Protein AF-A0AAJ5SS88-F1 (afdb_monomer_lite)

Foldseek 3Di:
DFDWDWDWDWDDPQTKIKIKTKDDLDDPPGMDMDIDIDRVCVQVVDPDNPVVVVVVVVVRCVVVCVVNDPPDDPPDPPPDDPDDDDDDD

Structure (mmCIF, N/CA/C/O backbone):
data_AF-A0AAJ5SS88-F1
#
_entry.id   AF-A0AAJ5SS88-F1
#
loop_
_atom_site.group_PDB
_atom_site.id
_atom_site.type_symbol
_atom_site.label_atom_id
_atom_site.label_alt_id
_atom_site.label_comp_id
_atom_site.label_asym_id
_atom_site.label_entity_id
_atom_site.label_seq_id
_atom_site.pdbx_PDB_ins_code
_atom_site.Cartn_x
_atom_site.Cartn_y
_atom_site.Cartn_z
_atom_site.occupancy
_atom_site.B_iso_or_equiv
_atom_site.auth_seq_id
_atom_site.auth_comp_id
_atom_site.auth_asym_id
_atom_site.auth_atom_id
_atom_site.pdbx_PDB_model_num
ATOM 1 N N . MET A 1 1 ? -17.275 4.014 9.388 1.00 49.03 1 MET A N 1
ATOM 2 C CA . MET A 1 1 ? -16.165 3.188 8.874 1.00 49.03 1 MET A CA 1
ATOM 3 C C . MET A 1 1 ? -15.262 4.098 8.056 1.00 49.03 1 MET A C 1
ATOM 5 O O . MET A 1 1 ? -15.714 4.632 7.047 1.00 49.03 1 MET A O 1
ATOM 9 N N . ASN A 1 2 ? -14.063 4.392 8.560 1.00 59.84 2 ASN A N 1
ATOM 10 C CA . ASN A 1 2 ? -13.134 5.313 7.906 1.00 59.84 2 ASN A CA 1
ATOM 11 C C . ASN A 1 2 ? -12.535 4.647 6.661 1.00 59.84 2 ASN A C 1
ATOM 13 O O . ASN A 1 2 ? -12.273 3.445 6.662 1.00 59.84 2 ASN A O 1
ATOM 17 N N . LYS A 1 3 ? -12.378 5.410 5.576 1.00 69.56 3 LYS A N 1
ATOM 18 C CA . LYS A 1 3 ? -11.768 4.907 4.338 1.00 69.56 3 LYS A CA 1
ATOM 19 C C . LYS A 1 3 ? -10.242 4.861 4.502 1.00 69.56 3 LYS A C 1
ATOM 21 O O . LYS A 1 3 ? -9.709 5.763 5.146 1.00 69.56 3 LYS A O 1
ATOM 26 N N . PRO A 1 4 ? -9.548 3.871 3.911 1.00 65.38 4 PRO A N 1
ATOM 27 C CA . PRO A 1 4 ? -8.091 3.844 3.916 1.00 65.38 4 PRO A CA 1
ATOM 28 C C . PRO A 1 4 ? -7.519 5.067 3.201 1.00 65.38 4 PRO A C 1
ATOM 30 O O . PRO A 1 4 ? -7.999 5.450 2.129 1.00 65.38 4 PRO A O 1
ATOM 33 N N . VAL A 1 5 ? -6.495 5.664 3.809 1.00 77.81 5 VAL A N 1
ATOM 34 C CA . VAL A 1 5 ? -5.734 6.779 3.238 1.00 77.81 5 VAL A CA 1
ATOM 35 C C . VAL A 1 5 ? -4.375 6.258 2.785 1.00 77.81 5 VAL A C 1
ATOM 37 O O . VAL A 1 5 ? -3.726 5.498 3.505 1.00 77.81 5 VAL A O 1
ATOM 40 N N . TRP A 1 6 ? -3.974 6.646 1.573 1.00 71.56 6 TRP A N 1
ATOM 41 C CA . TRP A 1 6 ? -2.734 6.209 0.940 1.00 71.56 6 TRP A CA 1
ATOM 42 C C . TRP A 1 6 ? -1.700 7.326 0.948 1.00 71.56 6 TRP A C 1
ATOM 44 O O . TRP A 1 6 ? -2.005 8.455 0.562 1.00 71.56 6 TRP A O 1
ATOM 54 N N . PHE A 1 7 ? -0.471 6.984 1.324 1.00 73.00 7 PHE A N 1
ATOM 55 C CA . PHE A 1 7 ? 0.670 7.894 1.303 1.00 73.00 7 PHE A CA 1
ATOM 56 C C . PHE A 1 7 ? 1.832 7.255 0.539 1.00 73.00 7 PHE A C 1
ATOM 58 O O . PHE A 1 7 ? 2.123 6.072 0.721 1.00 73.00 7 PHE A O 1
ATOM 65 N N . CYS A 1 8 ? 2.495 8.043 -0.309 1.00 68.56 8 CYS A N 1
ATOM 66 C CA . CYS A 1 8 ? 3.714 7.655 -1.014 1.00 68.56 8 CYS A CA 1
ATOM 67 C C . CYS A 1 8 ? 4.802 8.678 -0.689 1.00 68.56 8 CYS A C 1
ATOM 69 O O . CYS A 1 8 ? 4.618 9.866 -0.961 1.00 68.56 8 CYS A O 1
ATOM 71 N N . GLN A 1 9 ? 5.910 8.233 -0.096 1.00 65.38 9 GLN A N 1
ATOM 72 C CA . GLN A 1 9 ? 7.018 9.112 0.279 1.00 65.38 9 GLN A CA 1
ATOM 73 C C . GLN A 1 9 ? 8.368 8.434 0.023 1.00 65.38 9 GLN A C 1
ATOM 75 O O . GLN A 1 9 ? 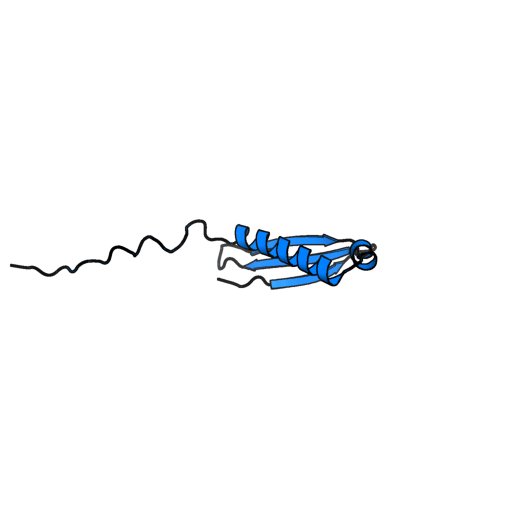8.522 7.233 0.245 1.00 65.38 9 GLN A O 1
ATOM 80 N N . GLU A 1 10 ? 9.336 9.222 -0.440 1.00 61.06 10 GLU A N 1
ATOM 81 C CA . GLU A 1 10 ? 10.734 8.826 -0.613 1.00 61.06 10 GLU A CA 1
ATOM 82 C C . GLU A 1 10 ? 11.528 9.154 0.664 1.00 61.06 10 GLU A C 1
ATOM 84 O O . GLU A 1 10 ? 11.388 10.251 1.214 1.00 61.06 10 GLU A O 1
ATOM 89 N N . PHE A 1 11 ? 12.343 8.217 1.158 1.00 61.31 11 PHE A N 1
ATOM 90 C CA . PHE A 1 11 ? 13.194 8.429 2.338 1.00 61.31 11 PHE A CA 1
ATOM 91 C C . PHE A 1 11 ? 14.532 7.671 2.231 1.00 61.31 11 PHE A C 1
ATOM 93 O O . PHE A 1 11 ? 14.561 6.495 1.866 1.00 61.31 11 PHE A O 1
ATOM 100 N N . GLY A 1 12 ? 15.631 8.321 2.644 1.00 53.75 12 GLY A N 1
ATOM 101 C CA . GLY A 1 12 ? 16.961 7.710 2.830 1.00 53.75 12 GLY A CA 1
ATOM 102 C C . GLY A 1 12 ? 17.985 7.972 1.713 1.00 53.75 12 GLY A C 1
ATOM 103 O O . GLY A 1 12 ? 17.643 8.446 0.637 1.00 53.75 12 GLY A O 1
ATOM 104 N N . THR A 1 13 ? 19.260 7.666 1.992 1.00 56.06 13 THR A N 1
ATOM 105 C CA . THR A 1 13 ? 20.426 7.916 1.113 1.00 56.06 13 THR A CA 1
ATOM 106 C C . THR A 1 13 ? 20.477 7.015 -0.128 1.00 56.06 13 THR A C 1
ATOM 108 O O . THR A 1 13 ? 21.118 7.389 -1.104 1.00 56.06 13 THR A O 1
ATOM 111 N N . ASP A 1 14 ? 19.773 5.878 -0.093 1.00 63.31 14 ASP A N 1
ATOM 112 C CA . ASP A 1 14 ? 19.634 4.924 -1.208 1.00 63.31 14 ASP A CA 1
ATOM 113 C C . ASP A 1 14 ? 18.281 5.060 -1.943 1.00 63.31 14 ASP A C 1
ATOM 115 O O . ASP A 1 14 ? 18.003 4.308 -2.871 1.00 63.31 14 ASP A O 1
ATOM 119 N N . GLY A 1 15 ? 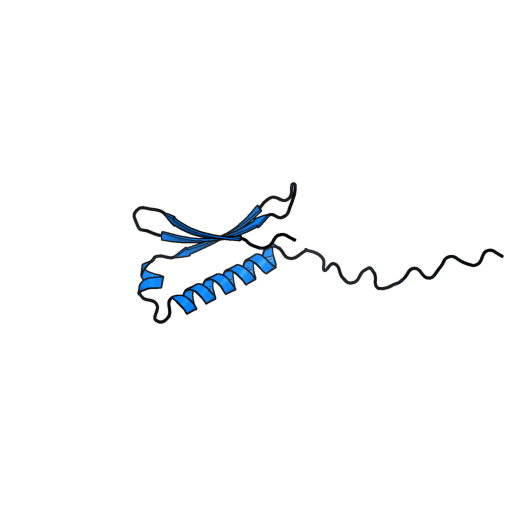17.440 6.024 -1.533 1.00 67.31 15 GLY A N 1
ATOM 120 C CA . GLY A 1 15 ? 16.167 6.363 -2.174 1.00 67.31 15 GLY A CA 1
ATOM 121 C C . GLY A 1 15 ? 15.147 5.228 -2.157 1.00 67.31 15 GLY A C 1
ATOM 122 O O . GLY A 1 15 ? 14.843 4.684 -3.198 1.00 67.31 15 GLY A O 1
ATOM 123 N N . MET A 1 16 ? 14.584 4.845 -1.008 1.00 77.75 16 MET A N 1
ATOM 124 C CA . MET A 1 16 ? 13.510 3.837 -0.984 1.00 77.75 16 MET A CA 1
ATOM 125 C C . MET A 1 16 ? 12.146 4.485 -1.223 1.00 77.75 16 MET A C 1
ATOM 127 O O . MET A 1 16 ? 11.844 5.537 -0.652 1.00 77.75 16 MET A O 1
ATOM 131 N N . VAL A 1 17 ? 11.292 3.820 -2.003 1.00 83.12 17 VAL A N 1
ATOM 132 C CA . VAL A 1 17 ? 9.885 4.202 -2.158 1.00 83.12 17 VAL A CA 1
ATOM 133 C C . VAL A 1 17 ? 9.058 3.436 -1.131 1.00 83.12 17 VAL A C 1
ATOM 135 O O . VAL A 1 17 ? 9.103 2.205 -1.057 1.00 83.12 17 VAL A O 1
ATOM 138 N N . VAL A 1 18 ? 8.294 4.175 -0.325 1.00 87.31 18 VAL A N 1
ATOM 139 C CA . VAL A 1 18 ? 7.384 3.605 0.671 1.00 87.31 18 VAL A CA 1
ATOM 140 C C . VAL A 1 18 ? 5.949 3.886 0.269 1.00 87.31 18 VAL A C 1
ATOM 142 O O . VAL A 1 18 ? 5.568 5.041 0.078 1.00 87.31 18 VAL A O 1
ATOM 145 N N . ILE A 1 19 ? 5.146 2.828 0.191 1.00 89.19 19 ILE A N 1
ATOM 146 C CA . ILE A 1 19 ? 3.696 2.905 0.021 1.00 89.19 19 ILE A CA 1
ATOM 147 C C . ILE A 1 19 ? 3.063 2.519 1.353 1.00 89.19 19 ILE A C 1
ATOM 149 O O . ILE A 1 19 ? 3.284 1.414 1.852 1.00 89.19 19 ILE A O 1
ATOM 153 N N . ASN A 1 20 ? 2.276 3.428 1.921 1.00 90.88 20 ASN A N 1
ATOM 154 C CA . ASN A 1 20 ? 1.588 3.241 3.193 1.00 90.88 20 ASN A CA 1
ATOM 155 C C . ASN A 1 20 ? 0.073 3.291 3.019 1.00 90.88 20 ASN A C 1
ATOM 157 O O . ASN A 1 20 ? -0.445 4.162 2.319 1.00 90.88 20 ASN A O 1
ATOM 161 N N . ALA A 1 21 ? -0.618 2.378 3.701 1.00 90.19 21 ALA A N 1
ATOM 162 C CA . ALA A 1 21 ? -2.067 2.379 3.850 1.00 90.19 21 ALA A CA 1
ATOM 163 C C . ALA A 1 21 ? -2.429 2.379 5.335 1.00 90.19 21 ALA A C 1
ATOM 165 O O . ALA A 1 21 ? -2.031 1.470 6.062 1.00 90.19 21 ALA A O 1
ATOM 166 N N . GLU A 1 22 ? -3.208 3.368 5.768 1.00 90.94 22 GLU A N 1
ATOM 167 C CA . GLU A 1 22 ? -3.610 3.528 7.169 1.00 90.94 22 GLU A CA 1
ATOM 168 C C . GLU A 1 22 ? -5.129 3.658 7.306 1.00 90.94 22 GLU A C 1
ATOM 170 O O . GLU A 1 22 ? -5.803 4.256 6.459 1.00 90.94 22 GLU A O 1
ATOM 175 N N . VAL A 1 23 ? -5.672 3.088 8.385 1.00 87.19 23 VAL A N 1
ATOM 176 C CA . VAL A 1 23 ? -7.079 3.216 8.781 1.00 87.19 23 VAL A CA 1
ATOM 177 C C . VAL A 1 23 ? -7.157 3.528 10.271 1.00 87.19 23 VAL A C 1
ATOM 179 O O . VAL A 1 23 ? -6.690 2.757 11.109 1.00 87.19 23 VAL A O 1
ATOM 182 N N . ASP A 1 24 ? -7.798 4.650 10.592 1.00 87.06 24 ASP A N 1
ATOM 183 C CA . ASP A 1 24 ? -8.211 4.984 11.954 1.00 87.06 24 ASP A CA 1
ATOM 184 C C . ASP A 1 24 ? -9.455 4.163 12.325 1.00 87.06 24 ASP A C 1
ATOM 186 O O . ASP A 1 24 ? -10.499 4.265 11.666 1.00 87.06 24 ASP A O 1
ATOM 190 N N . LEU A 1 25 ? -9.340 3.345 13.373 1.00 82.56 25 LEU A N 1
ATOM 191 C CA . LEU A 1 25 ? -10.417 2.483 13.862 1.00 82.56 25 LEU A CA 1
ATOM 192 C C . LEU A 1 25 ? -11.422 3.221 14.761 1.00 82.56 25 LEU A C 1
ATOM 194 O O . LEU A 1 25 ? -12.429 2.639 15.165 1.00 82.56 25 LEU A O 1
ATOM 198 N N . GLY A 1 26 ? -11.187 4.500 15.046 1.00 79.75 26 GLY A N 1
ATOM 199 C CA . GLY A 1 26 ? -12.025 5.334 15.890 1.00 79.75 26 GLY A CA 1
ATOM 200 C C . GLY A 1 26 ? -11.476 5.512 17.312 1.00 79.75 26 GLY A C 1
ATOM 201 O O . GLY A 1 26 ? -10.406 5.005 17.666 1.00 79.75 26 GLY A O 1
ATOM 202 N N . PRO A 1 27 ? -12.205 6.259 18.161 1.00 81.06 27 PRO A N 1
ATOM 203 C CA . PRO A 1 27 ? -11.709 6.699 19.462 1.00 81.06 27 PRO A CA 1
ATOM 204 C C . PRO A 1 27 ? -11.297 5.530 20.365 1.00 81.06 27 PRO A C 1
ATOM 206 O O . PRO A 1 27 ? -12.099 4.647 20.658 1.00 81.06 27 PRO A O 1
ATOM 209 N N . GLY A 1 28 ? -10.043 5.536 20.826 1.00 81.00 28 GLY A N 1
ATOM 210 C CA . GLY A 1 28 ? -9.497 4.523 21.738 1.00 81.00 28 GLY A CA 1
ATOM 211 C C . GLY A 1 28 ? -9.102 3.189 21.089 1.00 81.00 28 GLY A C 1
ATOM 212 O O . GLY A 1 28 ? -8.506 2.360 21.770 1.00 81.00 28 GLY A O 1
ATOM 213 N N . ALA A 1 29 ? -9.382 2.991 19.796 1.00 79.06 29 ALA A N 1
ATOM 214 C CA . ALA A 1 29 ? -9.054 1.763 19.065 1.00 79.06 29 ALA A CA 1
ATOM 215 C C . ALA A 1 29 ? -7.704 1.832 18.322 1.00 79.06 29 ALA A C 1
ATOM 217 O O . ALA A 1 29 ? -7.137 0.799 17.971 1.00 79.06 29 ALA A O 1
ATOM 218 N N . GLY A 1 30 ? -7.166 3.040 18.129 1.00 84.56 30 GLY A N 1
ATOM 219 C CA . GLY A 1 30 ? -5.867 3.264 17.495 1.00 84.56 30 GLY A CA 1
ATOM 220 C C . GLY A 1 30 ? -5.908 3.223 15.965 1.00 84.56 30 GLY A C 1
ATOM 221 O O . GLY A 1 30 ? -6.970 3.236 15.343 1.00 84.56 30 GLY A O 1
ATOM 222 N N . VAL A 1 31 ? -4.719 3.200 15.364 1.00 86.75 31 VAL A N 1
ATOM 223 C CA . VAL A 1 31 ? -4.518 3.200 13.909 1.00 86.75 31 VAL A CA 1
ATOM 224 C C . VAL A 1 31 ? -3.916 1.865 13.489 1.00 86.75 31 VAL A C 1
ATOM 226 O O . VAL A 1 31 ? -2.963 1.388 14.108 1.00 86.75 31 VAL A O 1
ATOM 229 N N . VAL A 1 32 ? -4.455 1.275 12.423 1.00 87.94 32 VAL A N 1
ATOM 230 C CA . VAL A 1 32 ? -3.854 0.118 11.750 1.00 87.94 32 VAL A CA 1
ATOM 231 C C . VAL A 1 32 ? -3.202 0.602 10.466 1.00 87.94 32 VAL A C 1
ATOM 233 O O . VAL A 1 32 ? -3.851 1.255 9.651 1.00 87.94 32 VAL A O 1
ATOM 236 N N . GLY A 1 33 ? -1.926 0.268 10.293 1.00 89.56 33 GLY A N 1
ATOM 237 C CA . GLY A 1 33 ? -1.140 0.616 9.116 1.00 89.56 33 GLY A CA 1
ATOM 238 C C . GLY A 1 33 ? -0.509 -0.611 8.466 1.00 89.56 33 GLY A C 1
ATOM 239 O O . GLY A 1 33 ? -0.156 -1.576 9.148 1.00 89.56 33 GLY A O 1
ATOM 240 N N . TYR A 1 34 ? -0.346 -0.564 7.147 1.00 91.06 34 TYR A N 1
ATOM 241 C CA . TYR A 1 34 ? 0.432 -1.533 6.385 1.00 91.06 34 TYR A CA 1
ATOM 242 C C . TYR A 1 34 ? 1.348 -0.819 5.392 1.00 91.06 34 TYR A C 1
ATOM 244 O O . TYR A 1 34 ? 0.897 0.023 4.613 1.00 91.06 34 TYR A O 1
ATOM 252 N N . SER A 1 35 ? 2.628 -1.188 5.418 1.00 91.06 35 SER A N 1
ATOM 253 C CA . SER A 1 35 ? 3.692 -0.551 4.641 1.00 91.06 35 SER A CA 1
ATOM 254 C C . SER A 1 35 ? 4.309 -1.530 3.653 1.00 91.06 35 SER A C 1
ATOM 256 O O . SER A 1 35 ? 4.609 -2.678 3.997 1.00 91.06 35 SER A O 1
ATOM 258 N N . ARG A 1 36 ? 4.567 -1.061 2.434 1.00 91.25 36 ARG A N 1
ATOM 259 C CA . ARG A 1 36 ? 5.407 -1.751 1.452 1.00 91.25 36 ARG A CA 1
ATOM 260 C C . ARG A 1 36 ? 6.580 -0.860 1.087 1.00 91.25 36 ARG A C 1
ATOM 262 O O . ARG A 1 36 ? 6.409 0.322 0.810 1.00 91.25 36 ARG A O 1
ATOM 269 N N . TYR A 1 37 ? 7.755 -1.468 1.095 1.00 89.19 37 TYR A N 1
ATOM 270 C CA . TYR A 1 37 ? 9.011 -0.842 0.723 1.00 89.19 37 TYR A CA 1
ATOM 271 C C . TYR A 1 37 ? 9.462 -1.462 -0.584 1.00 89.19 37 TYR A C 1
ATOM 273 O O . TYR A 1 37 ? 9.417 -2.685 -0.727 1.00 89.19 37 TYR A O 1
ATOM 281 N N . LEU A 1 38 ? 9.880 -0.617 -1.509 1.00 87.06 38 LEU A N 1
ATOM 282 C CA . LEU A 1 38 ? 10.412 -1.025 -2.797 1.00 87.06 38 LEU A CA 1
ATOM 283 C C . LEU A 1 38 ? 11.596 -0.138 -3.161 1.00 87.06 38 LEU A C 1
ATOM 285 O O . LEU A 1 38 ? 11.643 1.050 -2.829 1.00 87.06 38 LEU 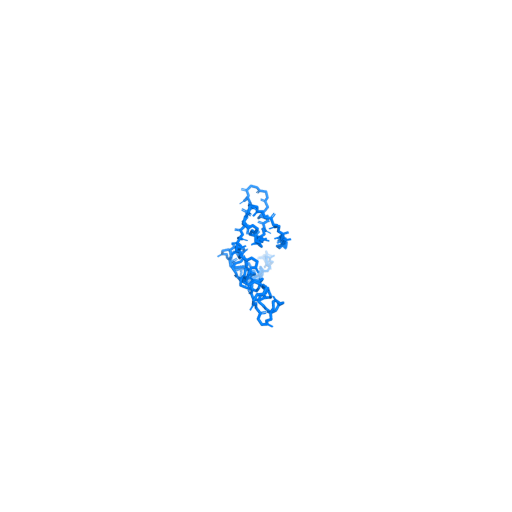A O 1
ATOM 289 N N . HIS A 1 39 ? 12.557 -0.742 -3.839 1.00 86.31 39 HIS A N 1
ATOM 290 C CA . HIS A 1 39 ? 13.681 -0.025 -4.403 1.00 86.31 39 HIS A CA 1
ATOM 291 C C . HIS A 1 39 ? 13.245 0.612 -5.739 1.00 86.31 39 HIS A C 1
ATOM 293 O O . HIS A 1 39 ? 12.582 -0.058 -6.529 1.00 86.31 39 HIS A O 1
ATOM 299 N N . PRO A 1 40 ? 13.628 1.861 -6.068 1.00 82.19 40 PRO A N 1
ATOM 300 C CA . PRO A 1 40 ? 13.251 2.519 -7.323 1.00 82.19 40 PRO A CA 1
ATOM 301 C C . PRO A 1 40 ? 13.601 1.699 -8.562 1.00 82.19 40 PRO A C 1
ATOM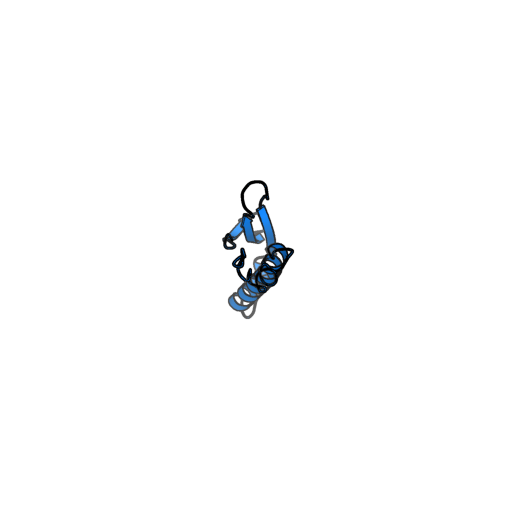 303 O O . PRO A 1 40 ? 12.788 1.579 -9.467 1.00 82.19 40 PRO A O 1
ATOM 306 N N . PHE A 1 41 ? 14.757 1.029 -8.562 1.00 85.38 41 PHE A N 1
ATOM 307 C CA . PHE A 1 41 ? 15.128 0.092 -9.628 1.00 85.38 41 PHE A CA 1
ATOM 308 C C . PHE A 1 41 ? 14.112 -1.024 -9.893 1.00 85.38 41 PHE A C 1
ATOM 310 O O . PHE A 1 41 ? 14.072 -1.528 -11.011 1.00 85.38 41 PHE A O 1
ATOM 317 N N . GLU A 1 42 ? 13.302 -1.435 -8.919 1.00 83.81 42 GLU A N 1
ATOM 318 C CA . GLU A 1 42 ? 12.233 -2.407 -9.169 1.00 83.81 42 GLU A CA 1
ATOM 319 C C . GLU A 1 42 ? 11.134 -1.796 -10.048 1.00 83.81 42 GLU A C 1
ATOM 321 O O . GLU A 1 42 ? 10.573 -2.490 -10.891 1.00 83.81 42 GLU A O 1
ATOM 326 N N . LEU A 1 43 ? 10.863 -0.495 -9.894 1.00 80.38 43 LEU A N 1
ATOM 327 C CA . LEU A 1 43 ? 9.930 0.259 -10.733 1.00 80.38 43 LEU A CA 1
ATOM 328 C C . LEU A 1 43 ? 10.528 0.592 -12.096 1.00 80.38 43 LEU A C 1
ATOM 330 O O . LEU A 1 43 ? 9.880 0.362 -13.112 1.00 80.38 43 LEU A O 1
ATOM 334 N N . ASP A 1 44 ? 11.756 1.107 -12.122 1.00 83.06 44 ASP A N 1
ATOM 335 C CA . ASP A 1 44 ? 12.399 1.574 -13.354 1.00 83.06 44 ASP A CA 1
ATOM 336 C C . ASP A 1 44 ? 12.667 0.428 -14.336 1.00 83.06 44 ASP A C 1
ATOM 338 O O . ASP A 1 44 ? 12.601 0.616 -15.550 1.00 83.06 44 ASP A O 1
ATOM 342 N N . ASN A 1 45 ? 12.946 -0.774 -13.819 1.00 85.00 45 ASN A N 1
ATOM 343 C CA . ASN A 1 45 ? 13.176 -1.965 -14.636 1.00 85.00 45 ASN A CA 1
ATOM 344 C C . ASN A 1 45 ? 11.894 -2.768 -14.918 1.00 85.00 45 ASN A C 1
ATOM 346 O O . ASN A 1 45 ? 11.960 -3.806 -15.584 1.00 85.00 45 ASN A O 1
ATOM 350 N N . ALA A 1 46 ? 10.734 -2.338 -14.414 1.00 86.62 46 ALA A N 1
ATOM 351 C CA . ALA A 1 46 ? 9.479 -3.023 -14.684 1.00 86.62 46 ALA A CA 1
ATOM 352 C C . ALA A 1 46 ? 9.046 -2.804 -16.141 1.00 86.62 46 ALA A C 1
ATOM 354 O O . ALA A 1 46 ? 9.042 -1.688 -16.653 1.00 86.62 46 ALA A O 1
ATOM 355 N N . VAL A 1 47 ? 8.606 -3.882 -16.797 1.00 91.06 47 VAL A N 1
ATOM 356 C CA . VAL A 1 47 ? 8.018 -3.818 -18.150 1.00 91.06 47 VAL A CA 1
ATOM 357 C C . VAL A 1 47 ? 6.727 -2.987 -18.151 1.00 91.06 47 VAL A C 1
ATOM 359 O O . VAL A 1 47 ? 6.425 -2.314 -19.132 1.00 91.06 47 VAL A O 1
ATOM 362 N N . ASP A 1 48 ? 5.989 -3.018 -17.040 1.00 91.69 48 ASP A N 1
ATOM 363 C CA . ASP A 1 48 ? 4.800 -2.202 -16.791 1.00 91.69 48 ASP A CA 1
ATOM 364 C C . ASP A 1 48 ? 4.817 -1.672 -15.341 1.00 91.69 48 ASP A C 1
ATOM 366 O O . ASP A 1 48 ? 4.300 -2.325 -14.425 1.00 91.69 48 ASP A O 1
ATOM 370 N N . PRO A 1 49 ? 5.425 -0.496 -15.102 1.00 86.31 49 PRO A N 1
ATOM 371 C CA . PRO A 1 49 ? 5.509 0.093 -13.766 1.00 86.31 49 PRO A CA 1
ATOM 372 C C . PR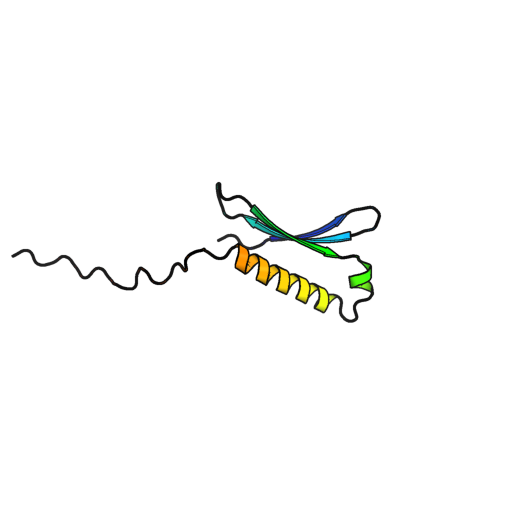O A 1 49 ? 4.134 0.431 -13.177 1.00 86.31 49 PRO A C 1
ATOM 374 O O . PRO A 1 49 ? 3.928 0.297 -11.970 1.00 86.31 49 PRO A O 1
ATOM 377 N N . GLN A 1 50 ? 3.172 0.839 -14.016 1.00 87.25 50 GLN A N 1
ATOM 378 C CA . GLN A 1 50 ? 1.815 1.164 -13.565 1.00 87.25 50 GLN A CA 1
ATOM 379 C C . GLN A 1 50 ? 1.063 -0.097 -13.140 1.00 87.25 50 GLN A C 1
ATOM 381 O O . GLN A 1 50 ? 0.443 -0.108 -12.075 1.00 87.25 50 GLN A O 1
ATOM 386 N N . GLY A 1 51 ? 1.162 -1.172 -13.926 1.00 89.38 51 GLY A N 1
ATOM 387 C CA . GLY A 1 51 ? 0.616 -2.478 -13.568 1.00 89.38 51 GLY A CA 1
ATOM 388 C C . GLY A 1 51 ? 1.225 -3.026 -12.281 1.00 89.38 51 GLY A C 1
ATOM 389 O O . GLY A 1 51 ? 0.493 -3.501 -11.411 1.00 89.38 51 GLY A O 1
ATOM 390 N N . MET A 1 52 ? 2.543 -2.888 -12.099 1.00 89.25 52 MET A N 1
ATOM 391 C CA . MET A 1 52 ? 3.209 -3.311 -10.864 1.00 89.25 52 MET A CA 1
ATOM 392 C C . MET A 1 52 ? 2.716 -2.523 -9.643 1.00 89.25 52 MET A C 1
ATOM 394 O O . MET A 1 52 ? 2.373 -3.125 -8.624 1.00 89.25 52 MET A O 1
ATOM 398 N N . PHE A 1 53 ? 2.600 -1.195 -9.748 1.00 87.81 53 PHE A N 1
ATOM 399 C CA . PHE A 1 53 ? 1.997 -0.377 -8.691 1.00 87.81 53 PHE A CA 1
ATOM 400 C C . PHE A 1 53 ? 0.551 -0.791 -8.400 1.00 87.81 53 PHE A C 1
ATOM 402 O O . PHE A 1 53 ? 0.167 -0.909 -7.236 1.00 87.81 53 PHE A O 1
ATOM 409 N N . GLY A 1 54 ? -0.245 -1.051 -9.440 1.00 90.38 54 GLY A N 1
ATOM 410 C CA . GLY A 1 54 ? -1.627 -1.507 -9.303 1.00 90.38 54 GLY A CA 1
ATOM 411 C C . GLY A 1 54 ? -1.739 -2.825 -8.535 1.00 90.38 54 GLY A C 1
ATOM 412 O O . GLY A 1 54 ? -2.589 -2.949 -7.652 1.00 90.38 54 GLY A O 1
ATOM 413 N N . LEU A 1 55 ? -0.844 -3.779 -8.806 1.00 92.06 55 LEU A N 1
ATOM 414 C CA . LEU A 1 55 ? -0.766 -5.041 -8.066 1.00 92.06 55 LEU A CA 1
ATOM 415 C C . LEU A 1 55 ? -0.403 -4.817 -6.596 1.00 92.06 55 LEU A C 1
ATOM 417 O O . LEU A 1 55 ? -1.069 -5.361 -5.719 1.00 92.06 55 LEU A O 1
ATOM 421 N N . ILE A 1 56 ? 0.584 -3.961 -6.314 1.00 91.56 56 ILE A N 1
ATOM 422 C CA . ILE A 1 56 ? 0.976 -3.639 -4.935 1.00 91.56 56 ILE A CA 1
ATOM 423 C C . ILE A 1 56 ? -0.200 -3.019 -4.170 1.00 91.56 56 ILE A C 1
ATOM 425 O O . ILE A 1 56 ? -0.508 -3.450 -3.059 1.00 91.56 56 ILE A O 1
ATOM 429 N N . ILE A 1 57 ? -0.900 -2.053 -4.770 1.00 90.88 57 ILE A N 1
ATOM 430 C CA . ILE A 1 57 ? -2.072 -1.411 -4.160 1.00 90.88 57 ILE A CA 1
ATOM 431 C C . ILE A 1 57 ? -3.204 -2.424 -3.954 1.00 90.88 57 ILE A C 1
ATOM 433 O O . ILE A 1 57 ? -3.849 -2.409 -2.905 1.00 90.88 57 ILE A O 1
ATOM 437 N N . SER A 1 58 ? -3.444 -3.320 -4.916 1.00 92.69 58 SER A N 1
ATOM 438 C CA . SER A 1 58 ? -4.457 -4.378 -4.810 1.00 92.69 58 SER A CA 1
ATOM 439 C C . SER A 1 58 ? -4.163 -5.327 -3.645 1.00 92.69 58 SER A C 1
ATOM 441 O O . SER A 1 58 ? -5.040 -5.585 -2.816 1.00 92.69 58 SER A O 1
ATOM 443 N N . ASP A 1 59 ? -2.919 -5.788 -3.520 1.00 92.81 59 ASP A N 1
ATOM 444 C CA . ASP A 1 59 ? -2.489 -6.670 -2.433 1.00 92.81 59 ASP A CA 1
ATOM 445 C C . ASP A 1 59 ? -2.610 -5.984 -1.071 1.00 92.81 59 ASP A C 1
ATOM 447 O O . ASP A 1 59 ? -3.182 -6.537 -0.126 1.00 92.81 59 ASP A O 1
ATOM 451 N N . MET A 1 60 ? -2.126 -4.745 -0.977 1.00 93.75 60 MET A N 1
ATOM 452 C CA . MET A 1 60 ? -2.248 -3.933 0.230 1.00 93.75 60 MET A CA 1
ATOM 453 C C . MET A 1 60 ? -3.721 -3.697 0.597 1.00 93.75 60 MET A C 1
ATOM 455 O O . MET A 1 60 ? -4.086 -3.811 1.768 1.00 93.75 60 MET A O 1
ATOM 459 N N . SER A 1 61 ? -4.591 -3.459 -0.389 1.00 90.69 61 SER A N 1
ATOM 460 C CA . SER A 1 61 ? -6.038 -3.306 -0.180 1.00 90.69 61 SER A CA 1
ATOM 461 C C . SER A 1 61 ? -6.671 -4.587 0.364 1.00 90.69 61 SER A C 1
ATOM 463 O O . SER A 1 61 ? -7.478 -4.529 1.291 1.00 90.69 61 SER A O 1
ATOM 465 N N . ALA A 1 62 ? -6.283 -5.755 -0.155 1.00 89.94 62 ALA A N 1
ATOM 466 C CA . ALA A 1 62 ? -6.773 -7.046 0.323 1.00 89.94 62 ALA A CA 1
ATOM 467 C C . ALA A 1 62 ? -6.294 -7.369 1.751 1.00 89.94 62 ALA A C 1
ATOM 469 O O . ALA A 1 62 ? -7.022 -7.977 2.541 1.00 89.94 62 ALA A O 1
ATOM 470 N N . VAL A 1 63 ? -5.070 -6.974 2.111 1.00 90.00 63 VAL A N 1
ATOM 471 C CA . VAL A 1 63 ? -4.561 -7.085 3.488 1.00 90.00 63 VAL A CA 1
ATOM 472 C C . VAL A 1 63 ? -5.335 -6.154 4.417 1.00 90.00 63 VAL A C 1
ATOM 474 O O . VAL A 1 63 ? -5.904 -6.625 5.400 1.00 90.00 63 VAL A O 1
ATOM 477 N N . MET A 1 64 ? -5.434 -4.867 4.082 1.00 90.31 64 MET A N 1
ATOM 478 C CA . MET A 1 64 ? -6.133 -3.882 4.909 1.00 90.31 64 MET A CA 1
ATOM 479 C C . MET A 1 64 ? -7.619 -4.208 5.063 1.00 90.31 64 MET A C 1
ATOM 481 O O . MET A 1 64 ? -8.157 -4.093 6.162 1.00 90.31 64 MET A O 1
ATOM 485 N N . GLY A 1 65 ? -8.276 -4.700 4.010 1.00 86.12 65 GLY A N 1
ATOM 486 C CA . GLY A 1 65 ? -9.664 -5.159 4.075 1.00 86.12 65 GLY A CA 1
ATOM 487 C C . GLY A 1 65 ? -9.869 -6.300 5.075 1.00 86.12 65 GLY A C 1
ATOM 488 O O . GLY A 1 65 ? -10.867 -6.314 5.785 1.00 86.12 65 GLY A O 1
ATOM 489 N N . ARG A 1 66 ? -8.903 -7.222 5.194 1.00 84.81 66 ARG A N 1
ATOM 490 C CA . ARG A 1 66 ? -8.938 -8.292 6.207 1.00 84.81 66 ARG A CA 1
ATOM 491 C C . ARG A 1 66 ? -8.632 -7.776 7.610 1.00 84.81 66 ARG A C 1
ATOM 493 O O . ARG A 1 66 ? -9.293 -8.193 8.551 1.00 84.81 66 ARG A O 1
ATOM 500 N N . LEU A 1 67 ? -7.652 -6.882 7.748 1.00 82.25 67 LEU A N 1
ATOM 501 C CA . LEU A 1 67 ? -7.255 -6.314 9.043 1.00 82.25 67 LEU A CA 1
ATOM 502 C C . LEU A 1 67 ? -8.323 -5.396 9.652 1.00 82.25 67 LEU A C 1
ATOM 504 O O . LEU A 1 67 ? -8.371 -5.238 10.866 1.00 82.25 67 LEU A O 1
ATOM 508 N N . THR A 1 68 ? -9.165 -4.792 8.813 1.00 80.25 68 THR A N 1
ATOM 509 C CA . THR A 1 68 ? -10.219 -3.852 9.229 1.00 80.25 68 THR A CA 1
ATOM 510 C C . THR A 1 68 ? -11.623 -4.455 9.170 1.00 80.25 68 THR A C 1
ATOM 512 O O . THR A 1 68 ? -12.599 -3.768 9.472 1.00 80.25 68 THR A O 1
ATOM 515 N N . ALA A 1 69 ? -11.746 -5.736 8.800 1.00 74.00 69 ALA A N 1
ATOM 516 C CA . ALA A 1 69 ? -13.023 -6.434 8.805 1.00 74.00 69 ALA A CA 1
ATOM 517 C C . ALA A 1 69 ? -13.550 -6.576 10.248 1.00 74.00 69 ALA A C 1
ATOM 519 O O . ALA A 1 69 ? -12.805 -7.025 11.125 1.00 74.00 69 ALA A O 1
ATOM 520 N N . PRO A 1 70 ? -14.830 -6.254 10.510 1.00 66.38 70 PRO A N 1
ATOM 521 C CA . PRO A 1 70 ? -15.461 -6.551 11.791 1.00 66.38 70 PRO A CA 1
ATOM 522 C C . PRO A 1 70 ? -15.349 -8.048 12.119 1.00 66.38 70 PRO A C 1
ATOM 524 O O . PRO A 1 70 ? -15.625 -8.899 11.272 1.00 66.38 70 PRO A O 1
ATOM 527 N N . THR A 1 71 ? -14.986 -8.388 13.358 1.00 64.62 71 THR A N 1
ATOM 528 C CA . THR A 1 71 ? -14.865 -9.780 13.839 1.00 64.62 71 THR A CA 1
ATOM 529 C C . THR A 1 71 ? -16.195 -10.539 13.838 1.00 64.62 71 THR A C 1
ATOM 531 O O . THR A 1 71 ? -16.199 -11.768 13.902 1.00 64.62 71 THR A O 1
ATOM 534 N N . GLN A 1 72 ? -17.323 -9.831 13.744 1.00 55.03 72 GLN A N 1
ATOM 535 C CA . GLN A 1 72 ? -18.649 -10.404 13.536 1.00 55.03 72 GLN A CA 1
ATOM 536 C C . GLN A 1 72 ? -19.325 -9.747 12.326 1.00 55.03 72 GLN A C 1
ATOM 538 O O . GLN A 1 72 ? -19.339 -8.520 12.236 1.00 55.03 72 GLN A O 1
ATOM 543 N N . PRO A 1 73 ? -19.927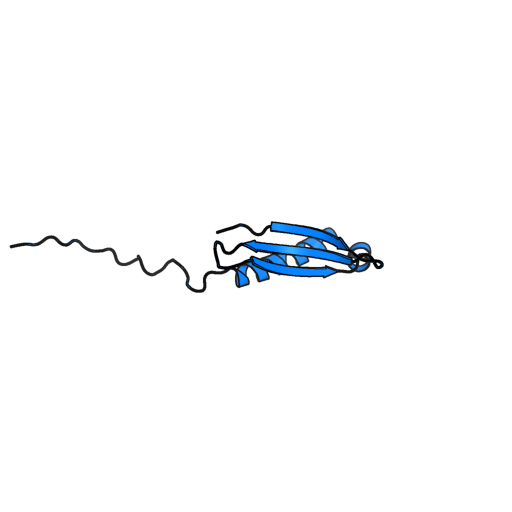 -10.520 11.405 1.00 52.00 73 PRO A N 1
ATOM 544 C CA . PRO A 1 73 ? -20.764 -9.941 10.365 1.00 52.00 73 PRO A CA 1
ATOM 545 C C . PRO A 1 73 ? -22.002 -9.307 11.016 1.00 52.00 73 PRO A C 1
ATOM 547 O O . PRO A 1 73 ? -22.832 -10.015 11.584 1.00 52.00 73 PRO A O 1
ATOM 550 N N . GLU A 1 74 ? -22.161 -7.987 10.903 1.00 50.94 74 GLU A N 1
ATOM 551 C CA . GLU A 1 74 ? -23.286 -7.214 11.468 1.00 50.94 74 GLU A CA 1
ATOM 552 C C . GLU A 1 74 ? -24.657 -7.499 10.811 1.00 50.94 74 GLU A C 1
ATOM 554 O O . GLU A 1 74 ? -25.552 -6.660 10.807 1.00 50.94 74 GLU A O 1
ATOM 559 N N . SER A 1 75 ? -24.882 -8.674 10.217 1.00 58.56 75 SER A N 1
ATOM 560 C CA . SER A 1 75 ? -26.123 -8.917 9.478 1.00 58.56 75 SER A CA 1
ATOM 561 C C . SER A 1 75 ? -26.586 -10.366 9.509 1.00 58.56 75 SER A C 1
ATOM 563 O O . SER A 1 75 ? -26.623 -11.034 8.482 1.00 58.56 75 SER A O 1
ATOM 565 N N . ARG A 1 76 ? -26.964 -10.857 10.699 1.00 52.12 76 ARG A N 1
ATOM 566 C CA . ARG A 1 76 ? -27.927 -11.976 10.850 1.00 52.12 76 ARG A CA 1
ATOM 567 C C . ARG A 1 76 ? -28.815 -11.925 12.103 1.00 52.12 76 ARG A C 1
ATOM 569 O O . ARG A 1 76 ? -29.780 -12.677 12.160 1.00 52.12 76 ARG A O 1
ATOM 576 N N . ALA A 1 77 ? -28.554 -11.055 13.082 1.00 49.84 77 ALA A N 1
ATOM 577 C CA . ALA A 1 77 ? -29.281 -11.084 14.358 1.00 49.84 77 ALA A CA 1
ATOM 578 C C . ALA A 1 77 ? -30.651 -10.367 14.361 1.00 49.84 77 ALA A C 1
ATOM 580 O O . ALA A 1 77 ? -31.421 -10.572 15.291 1.00 49.84 77 ALA A O 1
ATOM 581 N N . CYS A 1 78 ? -31.001 -9.589 13.327 1.00 51.88 78 CYS A N 1
ATOM 582 C CA . CYS A 1 78 ? -32.266 -8.831 13.284 1.00 51.88 78 CYS A CA 1
ATOM 583 C C . CYS A 1 78 ? -33.327 -9.417 12.327 1.00 51.88 78 CYS A C 1
ATOM 585 O O . CYS A 1 78 ? -34.252 -8.712 11.939 1.00 51.88 78 CYS A O 1
ATOM 587 N N . ALA A 1 79 ? -33.203 -10.684 11.910 1.00 50.62 79 ALA A N 1
ATOM 588 C CA . ALA A 1 79 ? -34.147 -11.314 10.975 1.00 50.62 79 ALA A CA 1
ATOM 589 C C . ALA A 1 79 ? -35.395 -11.933 11.641 1.00 50.62 79 ALA A C 1
ATOM 591 O O . ALA A 1 79 ? -36.292 -12.388 10.935 1.00 50.62 79 ALA A O 1
ATOM 592 N N . PHE A 1 80 ? -35.486 -11.937 12.974 1.00 57.44 80 PHE A N 1
ATOM 593 C CA . PHE A 1 80 ? -36.706 -12.319 13.687 1.00 57.44 80 PHE A CA 1
ATOM 594 C C . PHE A 1 80 ? -37.313 -11.061 14.300 1.00 57.44 80 PHE A C 1
ATOM 596 O O . PHE A 1 80 ? -36.858 -10.578 15.334 1.00 57.44 80 PHE A O 1
ATOM 603 N N . GLY A 1 81 ? -38.296 -10.494 13.599 1.00 45.56 81 GLY A N 1
ATOM 604 C CA . GLY A 1 81 ? -39.082 -9.375 14.097 1.00 45.56 81 GLY A CA 1
ATOM 605 C C . GLY A 1 81 ? -39.714 -9.710 15.446 1.00 45.56 81 GLY A C 1
ATOM 606 O O . GLY A 1 81 ? -40.176 -10.829 15.672 1.00 45.56 81 GLY A O 1
ATOM 607 N N . GLN A 1 82 ? -39.733 -8.717 16.332 1.00 49.28 82 GLN A N 1
ATOM 608 C CA . GLN A 1 82 ? -40.650 -8.678 17.461 1.00 49.28 82 GLN A CA 1
ATOM 609 C C . GLN A 1 82 ? -42.067 -8.763 16.886 1.00 49.28 82 GLN A C 1
ATOM 611 O O . GLN A 1 82 ? -42.540 -7.816 16.265 1.00 49.28 82 GLN A O 1
ATOM 616 N N . HIS A 1 83 ? -42.706 -9.924 17.018 1.00 41.53 83 HIS A N 1
ATOM 617 C CA . HIS A 1 83 ? -44.145 -10.020 16.831 1.00 41.53 83 HIS A CA 1
ATOM 618 C C . HIS A 1 83 ? -44.802 -9.473 18.099 1.00 41.53 83 HIS A C 1
ATOM 620 O O . HIS A 1 83 ? -44.432 -9.859 19.208 1.00 41.53 83 HIS A O 1
ATOM 626 N N . ASP A 1 84 ? -45.715 -8.535 17.884 1.00 44.97 84 ASP A N 1
ATOM 627 C CA . ASP A 1 84 ? -46.308 -7.629 18.857 1.00 44.97 84 ASP A CA 1
ATOM 628 C C . ASP A 1 84 ? -46.832 -8.271 20.149 1.00 44.97 84 ASP A C 1
ATOM 630 O O . ASP A 1 84 ? -47.565 -9.262 20.160 1.00 44.97 84 ASP A O 1
ATOM 634 N N . GLU A 1 85 ? -46.529 -7.580 21.243 1.00 49.47 85 GLU A N 1
ATOM 635 C CA . GLU A 1 85 ? -47.294 -7.576 22.480 1.00 49.47 85 GLU A CA 1
ATOM 636 C C . GLU A 1 85 ? -48.669 -6.935 22.207 1.00 49.47 85 GLU A C 1
ATOM 638 O O . GLU A 1 85 ? -48.809 -5.716 22.209 1.00 49.47 85 GLU A O 1
ATOM 643 N N . ALA A 1 86 ? -49.693 -7.752 21.940 1.00 49.84 86 ALA A N 1
ATOM 644 C CA . ALA A 1 86 ? -51.094 -7.325 21.986 1.00 49.84 86 ALA A CA 1
ATOM 645 C C . ALA A 1 86 ? -52.054 -8.515 22.179 1.00 49.84 86 ALA A C 1
ATOM 647 O O . ALA A 1 86 ? -52.641 -9.011 21.223 1.00 49.84 86 ALA A O 1
ATOM 648 N N . ALA A 1 87 ? -52.250 -8.943 23.429 1.00 45.03 87 ALA A N 1
ATOM 649 C CA . ALA A 1 87 ? -53.516 -9.524 23.892 1.00 45.03 87 ALA A CA 1
ATOM 650 C C . ALA A 1 87 ? -53.552 -9.541 25.428 1.00 45.03 87 ALA A C 1
ATOM 652 O O . ALA A 1 87 ? -53.221 -10.529 26.078 1.00 45.03 87 ALA A O 1
ATOM 653 N N . SER A 1 88 ? -53.945 -8.403 25.995 1.00 41.62 88 SER A N 1
ATOM 654 C CA . SER A 1 88 ? -54.570 -8.335 27.312 1.00 41.62 88 SER A CA 1
ATOM 655 C C . SER A 1 88 ? -56.053 -8.674 27.124 1.00 41.62 88 SER A C 1
ATOM 657 O O . SER A 1 88 ? -56.741 -7.915 26.439 1.00 41.62 88 SER A O 1
ATOM 659 N N . ALA A 1 89 ? -56.499 -9.822 27.646 1.00 42.06 89 ALA A N 1
ATOM 660 C CA . ALA A 1 89 ? -57.879 -10.163 28.034 1.00 42.06 89 ALA A CA 1
ATOM 661 C C . ALA A 1 89 ? -57.934 -11.602 28.571 1.00 42.06 89 ALA A C 1
ATOM 663 O O . ALA A 1 89 ? -57.602 -12.530 27.800 1.00 42.06 89 ALA A O 1
#

Secondary structure (DSSP, 8-state):
-PPPEEEEEEETTTTEEEEEEEEE--TTT-EEEEEEEE-HHHHHT-S-HHHHHHHHHHHHHHHHHHHTS-SS-SSSTT-S---------

Radius of gyration: 22.06 Å; chains: 1; bounding box: 78×21×46 Å

Organism: NCBI:txid1306993

Sequence (89 aa):
MNKPVWFCQEFGTDGMVVINAEVDLGPGAGVVGYSRYLHPFELDNAVDPQGMFGLIISDMSAVMGRLTAPTQPESRACAFGQHDEAASA

pLDDT: mean 75.0, std 16.34, range [41.53, 93.75]